Protein AF-A0A8S9GL52-F1 (afdb_monomer)

Solvent-accessible surface area (backbone atoms only — not comparable to full-atom values): 10800 Å² total; per-residue (Å²): 126,72,74,67,57,57,58,53,51,52,51,53,52,53,53,51,52,52,51,54,55,58,61,70,61,62,70,78,80,71,73,75,78,80,72,96,54,84,80,81,79,68,82,45,65,92,82,43,50,78,82,80,47,62,93,86,63,80,50,58,53,75,57,44,32,62,69,29,32,29,41,91,83,38,44,83,47,72,65,56,53,47,37,72,75,43,36,82,79,35,95,84,54,68,63,43,57,50,54,71,36,36,65,84,41,42,68,57,54,52,52,50,38,57,74,68,67,44,63,42,75,48,72,47,80,53,58,29,52,62,44,58,60,88,85,55,100,68,78,93,73,68,74,67,67,57,56,50,57,53,46,59,43,44,49,48,54,61,61,66,65,55,98,72,78,95,80,87,86,88,134

Secondary structure (DSSP, 8-state):
--HHHHHHHHHHHHHHHHHHHHHHTS-----------SSP----TTTSSGGGS-TTPPPEEE--HHHHT-STTS---HHHHHHHH-GGGSTT---TTTTT-HHHHHHHHHHHHHHTT-SEEE----HHHH-SSSS--S---TTSSHHHHHHHHHHHHHHSS----TT----

Foldseek 3Di:
DVPVVVVVVVVVVVVVVVVVVVVVPPDPPPPPPPPPDPPDPQPPCVVHHPVVDPPPDFAAEEDECLQAAADPQFADDPQQVCLVVCLVVPVVSDGSHCHNNCNVVVVVVVVVCVVVVGLDYHYYDDPRNQCVPPPDPPDDDSPPVVCVVVVVCVVVVVVSPDPDDDDDDDD

Structure (mmCIF, N/CA/C/O backbone):
data_AF-A0A8S9GL52-F1
#
_entry.id   AF-A0A8S9GL52-F1
#
loop_
_atom_site.group_PDB
_atom_site.id
_atom_site.type_symbol
_atom_site.label_atom_id
_atom_site.label_alt_id
_atom_site.label_comp_id
_atom_site.label_asym_id
_atom_site.label_entity_id
_atom_site.label_seq_id
_atom_site.pdbx_PDB_ins_code
_atom_site.Cartn_x
_atom_site.Cartn_y
_atom_site.Cartn_z
_atom_site.occupancy
_atom_site.B_iso_or_equiv
_atom_site.auth_seq_id
_atom_site.auth_comp_id
_atom_site.auth_asym_id
_atom_site.auth_atom_id
_atom_site.pdbx_PDB_model_num
ATOM 1 N N . MET A 1 1 ? -52.575 42.506 48.897 1.00 50.72 1 MET A N 1
ATOM 2 C CA . MET A 1 1 ? -52.166 42.155 47.516 1.00 50.72 1 MET A CA 1
ATOM 3 C C . MET A 1 1 ? -50.674 42.391 47.229 1.00 50.72 1 MET A C 1
ATOM 5 O O . MET A 1 1 ? -50.176 41.818 46.276 1.00 50.72 1 MET A O 1
ATOM 9 N N . PHE A 1 2 ? -49.935 43.155 48.053 1.00 47.59 2 PHE A N 1
ATOM 10 C CA . PHE A 1 2 ? -48.494 43.407 47.847 1.00 47.59 2 PHE A CA 1
ATOM 11 C C . PHE A 1 2 ? -47.547 42.293 48.347 1.00 47.59 2 PHE A C 1
ATOM 13 O O . PHE A 1 2 ? -46.462 42.135 47.805 1.00 47.59 2 PHE A O 1
ATOM 20 N N . SER A 1 3 ? -47.954 41.483 49.332 1.00 51.22 3 SER A N 1
ATOM 21 C CA . SER A 1 3 ? -47.071 40.475 49.955 1.00 51.22 3 SER A CA 1
ATOM 22 C C . SER A 1 3 ? -46.905 39.184 49.128 1.00 51.22 3 SER A C 1
ATOM 24 O O . SER A 1 3 ? -45.885 38.509 49.210 1.00 51.22 3 SER A O 1
ATOM 26 N N . THR A 1 4 ? -47.859 38.866 48.246 1.00 52.75 4 THR A N 1
ATOM 27 C CA . THR A 1 4 ? -47.799 37.680 47.369 1.00 52.75 4 THR A CA 1
ATOM 28 C C . THR A 1 4 ? -46.861 37.864 46.170 1.00 52.75 4 THR A C 1
ATOM 30 O O . THR A 1 4 ? -46.399 36.880 45.600 1.00 52.75 4 THR A O 1
ATOM 33 N N . MET A 1 5 ? -46.543 39.110 45.794 1.00 54.25 5 MET A N 1
ATOM 34 C CA . MET A 1 5 ? -45.700 39.417 44.629 1.00 54.25 5 MET A CA 1
ATOM 35 C C . MET A 1 5 ? -44.192 39.307 44.909 1.00 54.25 5 MET A C 1
ATOM 37 O O . MET A 1 5 ? -43.426 39.058 43.979 1.00 54.25 5 MET A O 1
ATOM 41 N N . GLU A 1 6 ? -43.746 39.457 46.160 1.00 55.75 6 GLU A N 1
ATOM 42 C CA . GLU A 1 6 ? -42.329 39.278 46.524 1.00 55.75 6 GLU A CA 1
ATOM 43 C C . GLU A 1 6 ? -41.934 37.797 46.611 1.00 55.75 6 GLU A C 1
ATOM 45 O O . GLU A 1 6 ? -40.858 37.415 46.149 1.00 55.75 6 GLU A O 1
ATOM 50 N N . CYS A 1 7 ? -42.839 36.938 47.095 1.00 56.44 7 CYS A N 1
ATOM 51 C CA . CYS A 1 7 ? -42.621 35.490 47.180 1.00 56.44 7 CYS A CA 1
ATOM 52 C C . CYS A 1 7 ? -42.487 34.837 45.789 1.00 56.44 7 CYS A C 1
ATOM 54 O O . CYS A 1 7 ? -41.603 34.009 45.564 1.00 56.44 7 CYS A O 1
ATOM 56 N N . GLN A 1 8 ? -43.289 35.286 44.815 1.00 56.75 8 GLN A N 1
ATOM 57 C CA . GLN A 1 8 ? -43.214 34.812 43.429 1.00 56.75 8 GLN A CA 1
ATOM 58 C C . GLN A 1 8 ? -41.884 35.193 42.760 1.00 56.75 8 GLN A C 1
ATOM 60 O O . GLN A 1 8 ? -41.273 34.370 42.081 1.00 56.75 8 GLN A O 1
ATOM 65 N N . LYS A 1 9 ? -41.389 36.419 42.991 1.00 63.34 9 LYS A N 1
ATOM 66 C CA . LYS A 1 9 ? -40.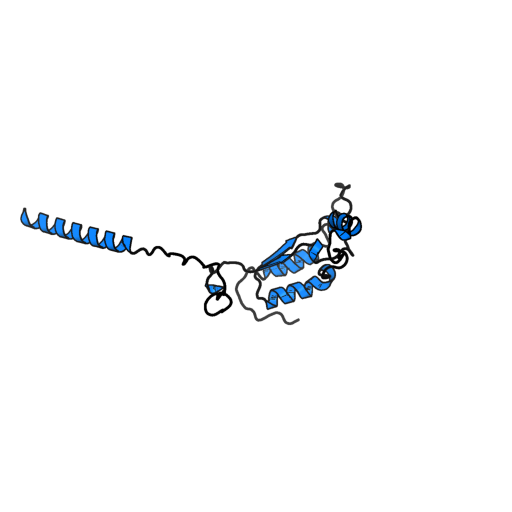085 36.874 42.477 1.00 63.34 9 LYS A CA 1
ATOM 67 C C . LYS A 1 9 ? -38.926 36.068 43.062 1.00 63.34 9 LYS A C 1
ATOM 69 O O . LYS A 1 9 ? -38.020 35.705 42.316 1.00 63.34 9 LYS A O 1
ATOM 74 N N . ALA A 1 10 ? -38.983 35.748 44.356 1.00 69.44 10 ALA A N 1
ATOM 75 C CA . ALA A 1 10 ? -37.983 34.910 45.013 1.00 69.44 10 ALA A CA 1
ATOM 76 C C . ALA A 1 10 ? -37.959 33.485 44.432 1.00 69.44 10 ALA A C 1
ATOM 78 O O . ALA A 1 10 ? -36.882 32.960 44.154 1.00 69.44 10 ALA A O 1
ATOM 79 N N . GLN A 1 11 ? -39.125 32.888 44.155 1.00 69.94 11 GLN A N 1
ATOM 80 C CA . GLN A 1 11 ? -39.202 31.570 43.510 1.00 69.94 11 GLN A CA 1
ATOM 81 C C . GLN A 1 11 ? -38.612 31.565 42.095 1.00 69.94 11 GLN A C 1
ATOM 83 O O . GLN A 1 11 ? -37.837 30.667 41.768 1.00 69.94 11 GLN A O 1
ATOM 88 N N . PHE A 1 12 ? -38.920 32.568 41.266 1.00 75.81 12 PHE A N 1
ATOM 89 C CA . PHE A 1 12 ? -38.341 32.661 39.921 1.00 75.81 12 PHE A CA 1
ATOM 90 C C . PHE A 1 12 ? -36.821 32.843 39.955 1.00 75.81 12 PHE A C 1
ATOM 92 O O . PHE A 1 12 ? -36.117 32.224 39.160 1.00 75.81 12 PHE A O 1
ATOM 99 N N . PHE A 1 13 ? -36.305 33.629 40.903 1.00 78.44 13 PHE A N 1
ATOM 100 C CA . PHE A 1 13 ? -34.864 33.834 41.060 1.00 78.44 13 PHE A CA 1
ATOM 101 C C . PHE A 1 13 ? -34.133 32.538 41.428 1.00 78.44 13 PHE A C 1
ATOM 103 O O . PHE A 1 13 ? -33.090 32.232 40.854 1.00 78.44 13 PHE A O 1
ATOM 110 N N . VAL A 1 14 ? -34.708 31.739 42.331 1.00 80.56 14 VAL A N 1
ATOM 111 C CA . VAL A 1 14 ? -34.149 30.436 42.723 1.00 80.56 14 VAL A CA 1
ATOM 112 C C . VAL A 1 14 ? -34.165 29.455 41.549 1.00 80.56 14 VAL A C 1
ATOM 114 O O . VAL A 1 14 ? -33.166 28.783 41.310 1.00 80.56 14 VAL A O 1
ATOM 117 N N . ILE A 1 15 ? -35.245 29.412 40.762 1.00 83.31 15 ILE A N 1
ATOM 118 C CA . ILE A 1 15 ? -35.342 28.541 39.578 1.00 83.31 15 ILE A CA 1
ATOM 119 C C . ILE A 1 15 ? -34.297 28.928 38.522 1.00 83.31 15 ILE A C 1
ATOM 121 O O . ILE A 1 15 ? -33.626 28.054 37.977 1.00 83.31 15 ILE A O 1
ATOM 125 N N . ILE A 1 16 ? -34.106 30.227 38.267 1.00 83.44 16 ILE A N 1
ATOM 126 C CA . ILE A 1 16 ? -33.095 30.717 37.318 1.00 83.44 16 ILE A CA 1
ATOM 127 C C . ILE A 1 16 ? -31.683 30.347 37.788 1.00 83.44 16 ILE A C 1
ATOM 129 O O . ILE A 1 16 ? -30.884 29.871 36.983 1.00 83.44 16 ILE A O 1
ATOM 133 N N . LEU A 1 17 ? -31.380 30.495 39.081 1.00 79.62 17 LEU A N 1
ATOM 134 C CA . LEU A 1 17 ? -30.085 30.096 39.640 1.00 79.62 17 LEU A CA 1
ATOM 135 C C . LEU A 1 17 ? -29.843 28.583 39.529 1.00 79.62 17 LEU A C 1
ATOM 137 O O . LEU A 1 17 ? -28.737 28.171 39.187 1.00 79.62 17 LEU A O 1
ATOM 141 N N . VAL A 1 18 ? -30.872 27.758 39.743 1.00 79.69 18 VAL A N 1
ATOM 142 C CA . VAL A 1 18 ? -30.788 26.295 39.583 1.00 79.69 18 VAL A CA 1
ATOM 143 C C . VAL A 1 18 ? -30.555 25.904 38.120 1.00 79.69 18 VAL A C 1
ATOM 145 O O . VAL A 1 18 ? -29.718 25.045 37.845 1.00 79.69 18 VAL A O 1
ATOM 148 N N . ILE A 1 19 ? -31.231 26.560 37.172 1.00 78.62 19 ILE A N 1
ATOM 149 C CA . ILE A 1 19 ? -31.036 26.322 35.733 1.00 78.62 19 ILE A CA 1
ATOM 150 C C . ILE A 1 19 ? -29.626 26.748 35.298 1.00 78.62 19 ILE A C 1
ATOM 152 O O . ILE A 1 19 ? -28.950 25.991 34.605 1.00 78.62 19 ILE A O 1
ATOM 156 N N . LEU A 1 20 ? -29.139 27.911 35.743 1.00 73.06 20 LEU A N 1
ATOM 157 C CA . LEU A 1 20 ? -27.780 28.379 35.437 1.00 73.06 20 LEU A CA 1
ATOM 158 C C . LEU A 1 20 ? -26.704 27.445 36.013 1.00 73.06 20 LEU A C 1
ATOM 160 O O . LEU A 1 20 ? -25.707 27.164 35.346 1.00 73.06 20 LEU A O 1
ATOM 164 N N . PHE A 1 21 ? -26.926 26.904 37.213 1.00 69.12 21 PHE A N 1
ATOM 165 C CA . PHE A 1 21 ? -26.028 25.921 37.822 1.00 69.12 21 PHE A CA 1
ATOM 166 C C . PHE A 1 21 ? -26.036 24.578 37.068 1.00 69.12 21 PHE A C 1
ATOM 168 O O . PHE A 1 21 ? -24.982 23.968 36.862 1.00 69.12 21 PHE A O 1
ATOM 175 N N . ALA A 1 22 ? -27.205 24.143 36.584 1.00 65.25 22 ALA A N 1
ATOM 176 C CA . ALA A 1 22 ? -27.345 22.931 35.779 1.00 65.25 22 ALA A CA 1
ATOM 177 C C . ALA A 1 22 ? -26.673 23.057 34.397 1.00 65.25 22 ALA A C 1
ATOM 179 O O . ALA A 1 22 ? -26.022 22.112 33.950 1.00 65.25 22 ALA A O 1
ATOM 180 N N . VAL A 1 23 ? -26.756 24.224 33.746 1.00 62.69 23 VAL A N 1
ATOM 181 C CA . VAL A 1 23 ? -26.123 24.472 32.433 1.00 62.69 23 VAL A CA 1
ATOM 182 C C . VAL A 1 23 ? -24.592 24.548 32.540 1.00 62.69 23 VAL A C 1
ATOM 184 O O . VAL A 1 23 ? -23.895 24.060 31.651 1.00 62.69 23 VAL A O 1
ATOM 187 N N . SER A 1 24 ? -24.048 25.056 33.653 1.00 60.69 24 SER A N 1
ATOM 188 C CA . SER A 1 24 ? -22.592 25.077 33.907 1.00 60.69 24 SER A CA 1
ATOM 189 C C . SER A 1 24 ? -21.984 23.673 34.086 1.00 60.69 24 SER A C 1
ATOM 191 O O . SER A 1 24 ? -20.789 23.466 33.885 1.00 60.69 24 SER A O 1
ATOM 193 N N . SER A 1 25 ? -22.815 22.671 34.402 1.00 52.72 25 SER A N 1
ATOM 194 C CA . SER A 1 25 ? -22.384 21.275 34.569 1.00 52.72 25 SER A CA 1
ATOM 195 C C . SER A 1 25 ? -22.350 20.469 33.265 1.00 52.72 25 SER A C 1
ATOM 197 O O . SER A 1 25 ? -22.084 19.262 33.310 1.00 52.72 25 SER A O 1
ATOM 199 N N . SER A 1 26 ? -22.576 21.094 32.098 1.00 54.81 26 SER A N 1
ATOM 200 C CA . SER A 1 26 ? -22.278 20.467 30.806 1.00 54.81 26 SER A CA 1
ATOM 201 C C . SER A 1 26 ? -20.767 20.314 30.683 1.00 54.81 26 SER A C 1
ATOM 203 O O . SER A 1 26 ? -20.059 21.198 30.207 1.00 54.81 26 SER A O 1
ATOM 205 N N . LYS A 1 27 ? -20.285 19.188 31.208 1.00 50.84 27 LYS A N 1
ATOM 206 C CA . LYS A 1 27 ? -18.895 18.761 31.259 1.00 50.84 27 LYS A CA 1
ATOM 207 C C . LYS A 1 27 ? -18.206 19.148 29.956 1.00 50.84 27 LYS A C 1
ATOM 209 O O . LYS A 1 27 ? -18.523 18.600 28.902 1.00 50.84 27 LYS A O 1
ATOM 214 N N . ASN A 1 28 ? -17.224 20.043 30.046 1.00 54.50 28 ASN A N 1
ATOM 215 C CA . ASN A 1 28 ? -16.116 20.001 29.110 1.00 54.50 28 ASN A CA 1
ATOM 216 C C . ASN A 1 28 ? -15.630 18.550 29.135 1.00 54.50 28 ASN A C 1
ATOM 218 O O . ASN A 1 28 ? -15.084 18.092 30.141 1.00 54.50 28 ASN A O 1
ATOM 222 N N . VAL A 1 29 ? -15.902 17.795 28.070 1.00 49.31 29 VAL A N 1
ATOM 223 C CA . VAL A 1 29 ? -15.196 16.548 27.799 1.00 49.31 29 VAL A CA 1
ATOM 224 C C . VAL A 1 29 ? -13.777 16.993 27.476 1.00 49.31 29 VAL A C 1
ATOM 226 O O . VAL A 1 29 ? -13.408 17.199 26.324 1.00 49.31 29 VAL A O 1
ATOM 229 N N . CYS A 1 30 ? -13.009 17.274 28.526 1.00 50.62 30 CYS A N 1
ATOM 230 C CA . CYS A 1 30 ? -11.590 17.515 28.430 1.00 50.62 30 CYS A CA 1
ATOM 231 C C . CYS A 1 30 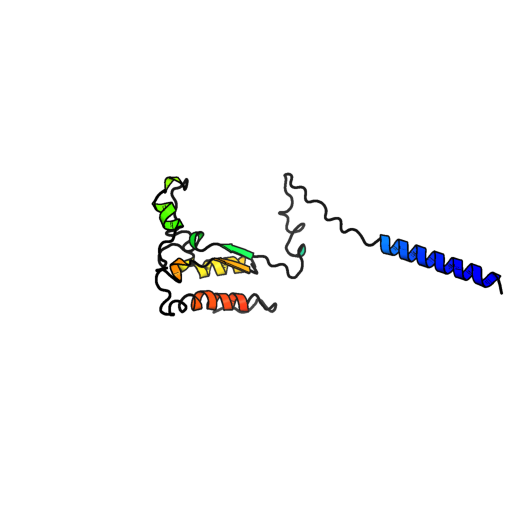? -11.004 16.203 27.923 1.00 50.62 30 CYS A C 1
ATOM 233 O O . CYS A 1 30 ? -10.875 15.249 28.688 1.00 50.62 30 CYS A O 1
ATOM 235 N N . ASN A 1 31 ? -10.721 16.141 26.621 1.00 63.09 31 ASN A N 1
ATOM 236 C CA . ASN A 1 31 ? -9.925 15.074 26.045 1.00 63.09 31 ASN A CA 1
ATOM 237 C C . ASN A 1 31 ? -8.594 15.083 26.815 1.00 63.09 31 ASN A C 1
ATOM 239 O O . ASN A 1 31 ? -7.889 16.097 26.753 1.00 63.09 31 ASN A O 1
ATOM 243 N N . PRO A 1 32 ? -8.274 14.057 27.622 1.00 63.03 32 PRO A N 1
ATOM 244 C CA . PRO A 1 32 ? -6.994 14.024 28.305 1.00 63.03 32 PRO A CA 1
ATOM 245 C C . PRO A 1 32 ? -5.914 14.090 27.228 1.00 63.03 32 PRO A C 1
ATOM 247 O O . PRO A 1 32 ? -5.883 13.254 26.329 1.00 63.03 32 PRO A O 1
ATOM 250 N N . ALA A 1 33 ? -5.065 15.118 27.278 1.00 67.88 33 ALA A N 1
ATOM 251 C CA . ALA A 1 33 ? -3.988 15.270 26.313 1.00 67.88 33 ALA A CA 1
ATOM 252 C C . ALA A 1 33 ? -3.143 13.988 26.316 1.00 67.88 33 ALA A C 1
ATOM 254 O O . ALA A 1 33 ? -2.524 13.647 27.330 1.00 67.88 33 ALA A O 1
ATOM 255 N N . CYS A 1 34 ? -3.153 13.251 25.203 1.00 72.81 34 CYS A N 1
ATOM 256 C CA . CYS A 1 34 ? -2.343 12.054 25.041 1.00 72.81 34 CYS A CA 1
ATOM 257 C C . CYS A 1 34 ? -0.873 12.451 25.200 1.00 72.81 34 CYS A C 1
ATOM 259 O O . CYS A 1 34 ? -0.347 13.260 24.435 1.00 72.81 34 CYS A O 1
ATOM 261 N N . LYS A 1 35 ? -0.203 11.913 26.220 1.00 73.88 35 LYS A N 1
ATOM 262 C CA . LYS A 1 35 ? 1.217 12.180 26.445 1.00 73.88 35 LYS A CA 1
ATOM 263 C C . LYS A 1 35 ? 2.018 11.364 25.435 1.00 73.88 35 LYS A C 1
ATOM 265 O O . LYS A 1 35 ? 2.129 10.153 25.575 1.00 73.88 35 LYS A O 1
ATOM 270 N N . ALA A 1 36 ? 2.588 12.028 24.433 1.00 79.38 36 ALA A N 1
ATOM 271 C CA . ALA A 1 36 ? 3.522 11.424 23.483 1.00 79.38 36 ALA A CA 1
ATOM 272 C C . ALA A 1 36 ? 4.919 11.273 24.114 1.00 79.38 36 ALA A C 1
ATOM 274 O O . ALA A 1 36 ? 5.897 11.8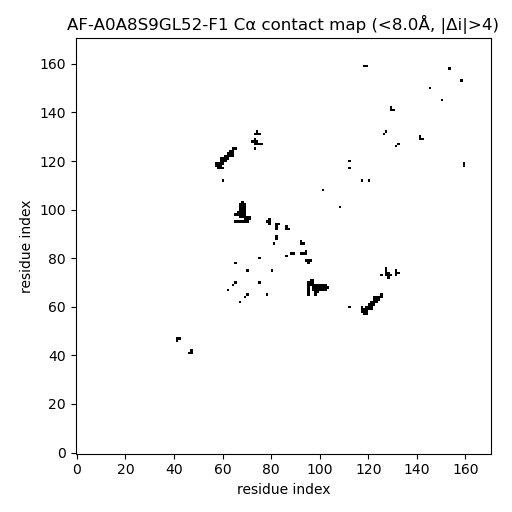47 23.641 1.00 79.38 36 ALA A O 1
ATOM 275 N N . LYS A 1 37 ? 5.001 10.572 25.249 1.00 81.25 37 LYS A N 1
ATOM 276 C CA . LYS A 1 37 ? 6.265 10.277 25.922 1.00 81.25 37 LYS A CA 1
ATOM 277 C C . LYS A 1 37 ? 6.283 8.814 26.319 1.00 81.25 37 LYS A C 1
ATOM 279 O O . LYS A 1 37 ? 5.344 8.339 26.949 1.00 81.25 37 LYS A O 1
ATOM 284 N N . GLU A 1 38 ? 7.360 8.139 25.950 1.00 85.31 38 GLU A N 1
ATOM 285 C CA . GLU A 1 38 ? 7.575 6.740 26.290 1.00 85.31 38 GLU A CA 1
ATOM 286 C C . GLU A 1 38 ? 7.625 6.520 27.817 1.00 85.31 38 GLU A C 1
ATOM 288 O O . GLU A 1 38 ? 8.096 7.403 28.550 1.00 85.31 38 GLU A O 1
ATOM 293 N N . PRO A 1 39 ? 7.168 5.350 28.307 1.00 85.12 39 PRO A N 1
ATOM 294 C CA . PRO A 1 39 ? 6.595 4.238 27.538 1.00 85.12 39 PRO A CA 1
ATOM 295 C C . PRO A 1 39 ? 5.141 4.496 27.101 1.00 85.12 39 PRO A C 1
ATOM 297 O O . PRO A 1 39 ? 4.338 5.051 27.853 1.00 85.12 39 PRO A O 1
ATOM 300 N N . PHE A 1 40 ? 4.792 4.070 25.883 1.00 84.81 40 PHE A N 1
ATOM 301 C CA . PHE A 1 40 ? 3.404 4.075 25.417 1.00 84.81 40 PHE A CA 1
ATOM 302 C C . P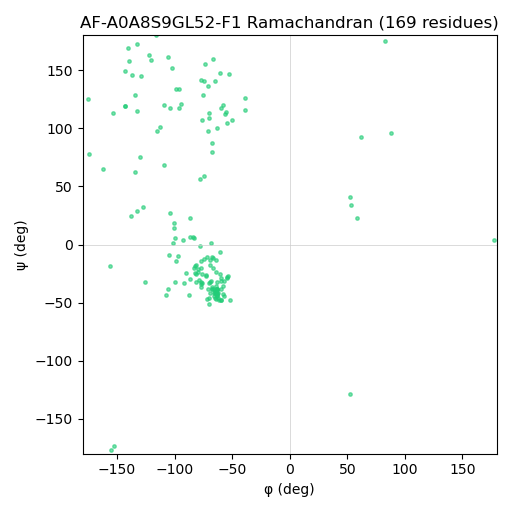HE A 1 40 ? 2.621 2.940 26.087 1.00 84.81 40 PHE A C 1
ATOM 304 O O . PHE A 1 40 ? 3.146 1.848 26.256 1.00 84.81 40 PHE A O 1
ATOM 311 N N . ASN A 1 41 ? 1.365 3.200 26.455 1.00 83.56 41 ASN A N 1
ATOM 312 C CA . ASN A 1 41 ? 0.471 2.223 27.097 1.00 83.56 41 ASN A CA 1
ATOM 313 C C . ASN A 1 41 ? -0.874 2.122 26.345 1.00 83.56 41 ASN A C 1
ATOM 315 O O . ASN A 1 41 ? -1.943 1.993 26.945 1.00 83.56 41 ASN A O 1
ATOM 319 N N . CYS A 1 42 ? -0.823 2.322 25.024 1.00 84.94 42 CYS A N 1
ATOM 320 C CA . CYS A 1 42 ? -1.972 2.361 24.111 1.00 84.94 42 CYS A CA 1
ATOM 321 C C . CYS A 1 42 ? -2.161 1.064 23.308 1.00 84.94 42 CYS A C 1
ATOM 323 O O . CYS A 1 42 ? -3.067 0.979 22.484 1.00 84.94 42 CYS A O 1
ATOM 325 N N . ASP A 1 43 ? -1.308 0.073 23.539 1.00 86.94 43 ASP A N 1
ATOM 326 C CA . ASP A 1 43 ? -1.341 -1.268 22.958 1.00 86.94 43 ASP A CA 1
ATOM 327 C C . ASP A 1 43 ? -2.301 -2.210 23.697 1.00 86.94 43 ASP A C 1
ATOM 329 O O . ASP A 1 43 ? -2.752 -3.202 23.127 1.00 86.94 43 ASP A O 1
ATOM 333 N N . ASN A 1 44 ? -2.660 -1.891 24.944 1.00 89.31 44 ASN A N 1
ATOM 334 C CA . ASN A 1 44 ? -3.627 -2.670 25.704 1.00 89.31 44 ASN A CA 1
ATOM 335 C C . ASN A 1 44 ? -5.052 -2.505 25.119 1.00 89.31 44 ASN A C 1
ATOM 337 O O . ASN A 1 44 ? -5.663 -1.440 25.251 1.00 89.31 44 ASN A O 1
ATOM 341 N N . PRO A 1 45 ? -5.653 -3.565 24.543 1.00 85.81 45 PRO A N 1
ATOM 342 C CA . PRO A 1 45 ? -6.968 -3.479 23.906 1.00 85.81 45 PRO A CA 1
ATOM 343 C C . PRO A 1 45 ? -8.114 -3.252 24.907 1.00 85.81 45 PRO A C 1
ATOM 345 O O . PRO A 1 45 ? -9.227 -2.910 24.503 1.00 85.81 45 PRO A O 1
ATOM 348 N N . LEU A 1 46 ? -7.869 -3.433 26.210 1.00 87.00 46 LEU A N 1
ATOM 349 C CA . LEU A 1 46 ? -8.835 -3.111 27.263 1.00 87.00 46 LEU A CA 1
ATOM 350 C C . LEU A 1 46 ? -8.916 -1.602 27.528 1.00 87.00 46 LEU A C 1
ATOM 352 O O . LEU A 1 46 ? -9.948 -1.130 28.000 1.00 87.00 46 LEU A O 1
ATOM 356 N N . THR A 1 47 ? -7.851 -0.848 27.239 1.00 85.88 47 THR A N 1
ATOM 357 C CA . THR A 1 47 ? -7.792 0.604 27.470 1.00 85.88 47 THR A CA 1
ATOM 358 C C . THR A 1 47 ? -8.042 1.410 26.197 1.00 85.88 47 THR A C 1
ATOM 360 O O . THR A 1 47 ? -8.635 2.485 26.279 1.00 85.88 47 THR A O 1
ATOM 363 N N . PHE A 1 48 ? -7.641 0.904 25.026 1.00 89.62 48 PHE A N 1
ATOM 364 C CA . PHE A 1 48 ? -7.836 1.578 23.743 1.00 89.62 48 PHE A CA 1
ATOM 365 C C . PHE A 1 48 ? -8.163 0.582 22.629 1.00 89.62 48 PHE A C 1
ATOM 367 O O . PHE A 1 48 ? -7.377 -0.309 22.313 1.00 89.62 48 PHE A O 1
ATOM 374 N N . ASN A 1 49 ? -9.341 0.719 22.018 1.00 92.62 49 ASN A N 1
ATOM 375 C CA . ASN A 1 49 ? -9.785 -0.177 20.952 1.00 92.62 49 ASN A CA 1
ATOM 376 C C . ASN A 1 49 ? -10.769 0.527 19.998 1.00 92.62 49 ASN A C 1
ATOM 378 O O . ASN A 1 49 ? -11.017 1.729 20.093 1.00 92.62 49 ASN A O 1
ATOM 382 N N . ARG A 1 50 ? -11.355 -0.227 19.059 1.00 91.75 50 ARG A N 1
ATOM 383 C CA . ARG A 1 50 ? -12.281 0.320 18.052 1.00 91.75 50 ARG A CA 1
ATOM 384 C C . ARG A 1 50 ? -13.533 0.984 18.646 1.00 91.75 50 ARG A C 1
ATOM 386 O O . ARG A 1 50 ? -14.076 1.876 18.006 1.00 91.75 50 ARG A O 1
ATOM 393 N N . THR A 1 51 ? -13.979 0.611 19.850 1.00 92.94 51 THR A N 1
ATOM 394 C CA . THR A 1 51 ? -15.140 1.237 20.513 1.00 92.94 51 THR A CA 1
ATOM 395 C C . THR A 1 51 ? -14.828 2.619 21.079 1.00 92.94 51 THR A C 1
ATOM 397 O O . THR A 1 51 ? -15.750 3.343 21.442 1.00 92.94 51 THR A O 1
ATOM 400 N N . SER A 1 52 ? -13.550 2.999 21.164 1.00 91.88 52 SER A N 1
ATOM 401 C CA . SER A 1 52 ? -13.128 4.356 21.530 1.00 91.88 52 SER A CA 1
ATOM 402 C C . SER A 1 52 ? -13.408 5.382 20.420 1.00 91.88 52 SER A C 1
ATOM 404 O O . SER A 1 52 ? -13.294 6.582 20.656 1.00 91.88 52 SER A O 1
ATOM 406 N N . PHE A 1 53 ? -13.778 4.928 19.218 1.00 93.94 53 PHE A N 1
ATOM 407 C CA . PHE A 1 53 ? -14.091 5.757 18.056 1.00 93.94 53 PHE A CA 1
ATOM 408 C C . PHE A 1 53 ? -15.608 5.792 17.798 1.00 93.94 53 PHE A C 1
ATOM 410 O O . PHE A 1 53 ? -16.338 4.920 18.279 1.00 93.94 53 PHE A O 1
ATOM 417 N N . PRO A 1 54 ? -16.122 6.779 17.036 1.00 95.25 54 PRO A N 1
ATOM 418 C CA . PRO A 1 54 ? -17.523 6.795 16.621 1.00 95.25 54 PRO A CA 1
ATOM 419 C C . PRO A 1 54 ? -17.934 5.479 15.951 1.00 95.25 54 PRO A C 1
ATOM 421 O O . PRO A 1 54 ? -17.143 4.878 15.230 1.00 95.25 54 PRO A O 1
ATOM 424 N N . LYS A 1 55 ? -19.196 5.061 16.123 1.00 90.75 55 LYS A N 1
ATOM 425 C CA . LYS A 1 55 ? -19.701 3.781 15.583 1.00 90.75 55 LYS A CA 1
ATOM 426 C C . LYS A 1 55 ? -19.478 3.609 14.073 1.00 90.75 55 LYS A C 1
ATOM 428 O O . LYS A 1 55 ? -19.303 2.489 13.614 1.00 90.75 55 LYS A O 1
ATOM 433 N N . ASN A 1 56 ? -19.444 4.715 13.330 1.00 92.38 56 ASN A N 1
ATOM 434 C CA . ASN A 1 56 ? -19.264 4.737 11.876 1.00 92.38 56 ASN A CA 1
ATOM 435 C C . ASN A 1 56 ? -17.822 5.075 11.460 1.00 92.38 56 ASN A C 1
ATOM 437 O O . ASN A 1 56 ? -17.591 5.526 10.342 1.00 92.38 56 ASN A O 1
ATOM 441 N N . PHE A 1 57 ? -16.853 4.935 12.366 1.00 94.94 57 PHE A N 1
ATOM 442 C CA . PHE A 1 57 ? -15.451 5.130 12.030 1.00 94.94 57 PHE A CA 1
ATOM 443 C C . PHE A 1 57 ? -14.929 3.927 11.238 1.00 94.94 57 PHE A C 1
ATOM 445 O O . PHE A 1 57 ? -15.070 2.779 11.661 1.00 94.94 57 PHE A O 1
ATOM 452 N N . THR A 1 58 ? -14.301 4.202 10.097 1.00 93.94 58 THR A N 1
ATOM 453 C CA . THR A 1 58 ? -13.794 3.178 9.183 1.00 93.94 58 THR A CA 1
ATOM 454 C C . THR A 1 58 ? -12.318 2.911 9.445 1.00 93.94 58 THR A C 1
ATOM 456 O O . THR A 1 58 ? -11.476 3.786 9.245 1.00 93.94 58 THR A O 1
ATOM 459 N N . PHE A 1 59 ? -11.988 1.681 9.835 1.00 95.00 59 PHE A N 1
ATOM 460 C CA . PHE A 1 59 ? -10.603 1.214 9.906 1.00 95.00 59 PHE A CA 1
ATOM 461 C C . PHE A 1 59 ? -10.231 0.454 8.642 1.00 95.00 59 PHE A C 1
ATOM 463 O O . PHE A 1 59 ? -10.968 -0.425 8.199 1.00 95.00 59 PHE A O 1
ATOM 470 N N . GLY A 1 60 ? -9.068 0.749 8.076 1.00 94.38 60 GLY A N 1
ATOM 471 C CA . GLY A 1 60 ? -8.639 0.143 6.826 1.00 94.38 60 GLY A CA 1
ATOM 472 C C . GLY A 1 60 ? -7.131 0.120 6.652 1.00 94.38 60 GLY A C 1
ATOM 473 O O . GLY A 1 60 ? -6.385 0.542 7.534 1.00 94.38 60 GLY A O 1
ATOM 474 N N . ALA A 1 61 ? -6.704 -0.361 5.491 1.00 94.12 61 ALA A N 1
ATOM 475 C CA . ALA A 1 61 ? -5.316 -0.326 5.047 1.00 94.12 61 ALA A CA 1
ATOM 476 C C . ALA A 1 61 ? -5.206 0.412 3.707 1.00 94.12 61 ALA A C 1
ATOM 478 O O . ALA A 1 61 ? -6.206 0.615 3.011 1.00 94.12 61 ALA A O 1
ATOM 479 N N . ALA A 1 62 ? -3.991 0.820 3.348 1.00 93.62 62 ALA A N 1
ATOM 480 C CA . ALA A 1 62 ? -3.730 1.514 2.097 1.00 93.62 62 ALA A CA 1
ATOM 481 C C . ALA A 1 62 ? -2.461 0.997 1.417 1.00 93.62 62 ALA A C 1
ATOM 483 O O . ALA A 1 62 ? -1.490 0.659 2.091 1.00 93.62 62 ALA A O 1
ATOM 484 N N . THR A 1 63 ? -2.470 0.979 0.089 1.00 93.94 63 THR A N 1
ATOM 485 C CA . THR A 1 63 ? -1.344 0.584 -0.766 1.00 93.94 63 THR A CA 1
ATOM 486 C C . THR A 1 63 ? -1.258 1.490 -1.993 1.00 93.94 63 THR A C 1
ATOM 488 O O . THR A 1 63 ? -2.160 2.289 -2.273 1.00 93.94 63 THR A O 1
ATOM 491 N N . SER A 1 64 ? -0.158 1.381 -2.739 1.00 93.06 64 SER A N 1
ATOM 492 C CA . SER A 1 64 ? -0.029 1.990 -4.061 1.00 93.06 64 SER A CA 1
ATOM 493 C C . SER A 1 64 ? 0.449 0.964 -5.084 1.00 93.06 64 SER A C 1
ATOM 495 O O . SER A 1 64 ? 1.260 0.098 -4.764 1.00 93.06 64 SER A O 1
ATOM 497 N N . ALA A 1 65 ? -0.040 1.081 -6.319 1.00 91.00 65 ALA A N 1
ATOM 498 C CA . ALA A 1 65 ? 0.186 0.109 -7.384 1.00 91.00 65 ALA A CA 1
ATOM 499 C C . ALA A 1 65 ? 1.671 -0.226 -7.589 1.00 91.00 65 ALA A C 1
ATOM 501 O O . ALA A 1 65 ? 2.043 -1.392 -7.627 1.00 91.00 65 ALA A O 1
ATOM 502 N N . TYR A 1 66 ? 2.538 0.791 -7.663 1.00 94.81 66 TYR A N 1
ATOM 503 C CA . TYR A 1 66 ? 3.973 0.577 -7.886 1.00 94.81 66 TYR A CA 1
ATOM 504 C C . TYR A 1 66 ? 4.647 -0.201 -6.746 1.00 94.81 66 TYR A C 1
ATOM 506 O O . TYR A 1 66 ? 5.577 -0.959 -6.990 1.00 94.81 66 TYR A O 1
ATOM 514 N N . GLN A 1 67 ? 4.173 -0.022 -5.509 1.00 95.94 67 GLN A N 1
ATOM 515 C CA . GLN A 1 67 ? 4.773 -0.643 -4.328 1.00 95.94 67 GLN A CA 1
ATOM 516 C C . GLN A 1 67 ? 4.370 -2.105 -4.132 1.00 95.94 67 GLN A C 1
ATOM 518 O O . GLN A 1 67 ? 5.062 -2.794 -3.392 1.00 95.94 67 GLN A O 1
ATOM 523 N N . ILE A 1 68 ? 3.256 -2.560 -4.721 1.00 95.06 68 ILE A N 1
ATOM 524 C CA . ILE A 1 68 ? 2.716 -3.901 -4.440 1.00 95.06 68 ILE A CA 1
ATOM 525 C C . ILE A 1 68 ? 2.492 -4.767 -5.683 1.00 95.06 68 ILE A C 1
ATOM 527 O O . ILE A 1 68 ? 2.639 -5.978 -5.587 1.00 95.06 68 ILE A O 1
ATOM 531 N N . GLU A 1 69 ? 2.154 -4.194 -6.844 1.00 91.81 69 GLU A N 1
ATOM 532 C CA . GLU A 1 69 ? 1.644 -4.979 -7.982 1.00 91.81 69 GLU A CA 1
ATOM 533 C C . GLU A 1 69 ? 2.734 -5.652 -8.821 1.00 91.81 69 GLU A C 1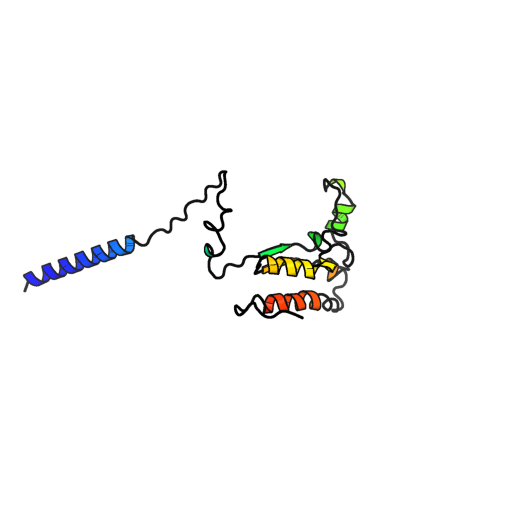
ATOM 535 O O . GLU A 1 69 ? 2.467 -6.684 -9.423 1.00 91.81 69 GLU A O 1
ATOM 540 N N . GLY A 1 70 ? 3.913 -5.039 -8.945 1.00 92.50 70 GLY A N 1
ATOM 541 C CA . GLY A 1 70 ? 4.912 -5.443 -9.938 1.00 92.50 70 GLY A CA 1
ATOM 542 C C . GLY A 1 70 ? 4.682 -4.853 -11.344 1.00 92.50 70 GLY A C 1
ATOM 543 O O . GLY A 1 70 ? 3.700 -4.145 -11.619 1.00 92.50 70 GLY A O 1
ATOM 544 N N . ALA A 1 71 ? 5.622 -5.110 -12.257 1.00 89.38 71 ALA A N 1
ATOM 545 C CA . ALA A 1 71 ? 5.689 -4.530 -13.604 1.00 89.38 71 ALA A CA 1
ATOM 546 C C . ALA A 1 71 ? 5.270 -5.483 -14.744 1.00 89.38 71 ALA A C 1
ATOM 548 O O . ALA A 1 71 ? 5.069 -5.018 -15.864 1.00 89.38 71 ALA A O 1
ATOM 549 N N . SER A 1 72 ? 5.058 -6.779 -14.468 1.00 78.50 72 SER A N 1
ATOM 550 C CA . SER A 1 72 ? 4.848 -7.855 -15.467 1.00 78.50 72 SER A CA 1
ATOM 551 C C . SER A 1 72 ? 3.729 -7.597 -16.501 1.00 78.50 72 SER A C 1
ATOM 553 O O . SER A 1 72 ? 3.792 -8.061 -17.640 1.00 78.50 72 SER A O 1
ATOM 555 N N . HIS A 1 73 ? 2.713 -6.797 -16.152 1.00 80.25 73 HIS A N 1
ATOM 556 C CA . HIS A 1 73 ? 1.523 -6.575 -16.992 1.00 80.25 73 HIS A CA 1
ATOM 557 C C . HIS A 1 73 ? 1.125 -5.099 -17.147 1.00 80.25 73 HIS A C 1
ATOM 559 O O . HIS A 1 73 ? -0.054 -4.775 -17.308 1.00 80.25 73 HIS A O 1
ATOM 565 N N . ARG A 1 74 ? 2.091 -4.183 -17.062 1.00 83.56 74 ARG A N 1
ATOM 566 C CA . ARG A 1 74 ? 1.880 -2.741 -17.271 1.00 83.56 74 ARG A CA 1
ATOM 567 C C . ARG A 1 74 ? 3.045 -2.149 -18.051 1.00 83.56 74 ARG A C 1
ATOM 569 O O . ARG A 1 74 ? 4.144 -2.691 -18.037 1.00 83.56 74 ARG A O 1
ATOM 576 N N . ALA A 1 75 ? 2.833 -1.009 -18.702 1.00 88.50 75 ALA A N 1
ATOM 577 C CA . ALA A 1 75 ? 3.965 -0.262 -19.231 1.00 88.50 75 ALA A CA 1
ATOM 578 C C . ALA A 1 75 ? 4.837 0.292 -18.093 1.00 88.50 75 ALA A C 1
ATOM 580 O O . ALA A 1 75 ? 4.392 0.460 -16.944 1.00 88.50 75 ALA A O 1
ATOM 581 N N . LEU A 1 76 ? 6.076 0.613 -18.454 1.00 90.50 76 LEU A N 1
ATOM 582 C CA . LEU A 1 76 ? 6.994 1.327 -17.582 1.00 90.50 76 LEU A CA 1
ATOM 583 C C . LEU A 1 76 ? 6.463 2.740 -17.319 1.00 90.50 76 LEU A C 1
ATOM 585 O O . LEU A 1 76 ? 5.914 3.406 -18.199 1.00 90.50 76 LEU A O 1
ATOM 589 N N . ASN A 1 77 ? 6.620 3.186 -16.086 1.00 88.19 77 ASN A N 1
ATOM 590 C CA . ASN A 1 77 ? 6.306 4.517 -15.608 1.00 88.19 77 ASN A CA 1
ATOM 591 C C . ASN A 1 77 ? 7.599 5.215 -15.136 1.00 88.19 77 ASN A C 1
ATOM 593 O O . ASN A 1 77 ? 8.698 4.661 -15.209 1.00 88.19 77 ASN A O 1
ATOM 597 N N . GLY A 1 78 ? 7.478 6.458 -14.665 1.00 92.00 78 GLY A N 1
ATOM 598 C CA . GLY A 1 78 ? 8.635 7.251 -14.238 1.00 92.00 78 GLY A CA 1
ATOM 599 C C . GLY A 1 78 ? 9.448 6.624 -13.097 1.00 92.00 78 GLY A C 1
ATOM 600 O O . GLY A 1 78 ? 10.665 6.788 -13.072 1.00 92.00 78 GLY A O 1
ATOM 601 N N . TRP A 1 79 ? 8.809 5.878 -12.192 1.00 94.38 79 TRP A N 1
ATOM 602 C CA . TRP A 1 79 ? 9.492 5.167 -11.111 1.00 94.38 79 TRP A CA 1
ATOM 603 C C . TRP A 1 79 ? 10.297 3.972 -11.611 1.00 94.38 79 TRP A C 1
ATOM 605 O O . TRP A 1 79 ? 11.418 3.784 -11.136 1.00 94.38 79 TRP A O 1
ATOM 615 N N . ASP A 1 80 ? 9.792 3.222 -12.597 1.00 94.62 80 ASP A N 1
ATOM 616 C CA . ASP A 1 80 ? 10.582 2.153 -13.219 1.00 94.62 80 ASP A CA 1
ATOM 617 C C . ASP A 1 80 ? 11.848 2.752 -13.843 1.00 94.62 80 ASP A C 1
ATOM 619 O O . ASP A 1 80 ? 12.954 2.305 -13.559 1.00 94.62 80 ASP A O 1
ATOM 623 N N . TYR A 1 81 ? 11.711 3.842 -14.610 1.00 94.62 81 TYR A N 1
ATOM 624 C CA . TYR A 1 81 ? 12.868 4.525 -15.190 1.00 94.62 81 TYR A CA 1
ATOM 625 C C . TYR A 1 81 ? 13.841 5.024 -14.117 1.00 94.62 81 TYR A C 1
ATOM 627 O O . TYR A 1 81 ? 15.042 4.807 -14.233 1.00 94.62 81 TYR A O 1
ATOM 635 N N . PHE A 1 82 ? 13.343 5.686 -13.071 1.00 96.62 82 PHE A N 1
ATOM 636 C CA . PHE A 1 82 ? 14.183 6.256 -12.021 1.00 96.62 82 PHE A CA 1
ATOM 637 C C . PHE A 1 82 ? 14.989 5.186 -11.277 1.00 96.62 82 PHE A C 1
ATOM 639 O O . PHE A 1 82 ? 16.200 5.336 -11.132 1.00 96.62 82 PHE A O 1
ATOM 646 N N . THR A 1 83 ? 14.334 4.101 -10.858 1.00 96.44 83 THR A N 1
ATOM 647 C CA . THR A 1 83 ? 14.975 3.011 -10.104 1.00 96.44 83 THR A CA 1
ATOM 648 C C . THR A 1 83 ? 15.983 2.233 -10.948 1.00 96.44 83 THR A C 1
ATOM 650 O O . THR A 1 83 ? 17.057 1.906 -10.457 1.00 96.44 83 THR A O 1
ATOM 653 N N . HIS A 1 84 ? 15.712 2.028 -12.240 1.00 96.00 84 HIS A N 1
ATOM 654 C CA . HIS A 1 84 ? 16.661 1.370 -13.144 1.00 96.00 84 HIS A CA 1
ATOM 655 C C . HIS A 1 84 ? 17.812 2.283 -13.575 1.00 96.00 84 HIS A C 1
ATOM 657 O O . HIS A 1 84 ? 18.927 1.819 -13.811 1.00 96.00 84 HIS A O 1
ATOM 663 N N . ARG A 1 85 ? 17.557 3.589 -13.719 1.00 97.44 85 ARG A N 1
ATOM 664 C CA . ARG A 1 85 ? 18.564 4.559 -14.169 1.00 97.44 85 ARG A CA 1
ATOM 665 C C . ARG A 1 85 ? 19.524 4.971 -13.055 1.00 97.44 85 ARG A C 1
ATOM 667 O O . ARG A 1 85 ? 20.669 5.310 -13.375 1.00 97.44 85 ARG A O 1
ATOM 674 N N . TYR A 1 86 ? 19.040 4.978 -11.814 1.00 97.25 86 TYR A N 1
ATOM 675 C CA . TYR A 1 86 ? 19.752 5.411 -10.611 1.00 97.25 86 TYR A CA 1
ATOM 676 C C . TYR A 1 86 ? 19.553 4.406 -9.457 1.00 97.25 86 TYR A C 1
ATOM 678 O O . TYR A 1 86 ? 18.959 4.758 -8.431 1.00 97.25 86 TYR A O 1
ATOM 686 N N . PRO A 1 87 ? 20.003 3.145 -9.606 1.00 95.88 87 PRO A N 1
ATOM 687 C CA . PRO A 1 87 ? 19.786 2.101 -8.599 1.00 95.88 87 PRO A CA 1
ATOM 688 C C . PRO A 1 87 ? 20.394 2.450 -7.236 1.00 95.88 87 PRO A C 1
ATOM 690 O O . PRO A 1 87 ? 19.846 2.086 -6.202 1.00 95.88 87 PRO A O 1
ATOM 693 N N . GLU A 1 88 ? 21.463 3.246 -7.213 1.00 97.00 88 GLU A N 1
ATOM 694 C CA . GLU A 1 88 ? 22.125 3.716 -5.994 1.00 97.00 88 GLU A CA 1
ATOM 695 C C . GLU A 1 88 ? 21.264 4.666 -5.141 1.00 97.00 88 GLU A C 1
ATOM 697 O O . GLU A 1 88 ? 21.624 4.993 -4.010 1.00 97.00 88 GLU A O 1
ATOM 702 N N . LYS A 1 89 ? 20.133 5.151 -5.675 1.00 96.44 89 LYS A N 1
ATOM 703 C CA . LYS A 1 89 ? 19.165 5.971 -4.926 1.00 96.44 89 LYS A CA 1
ATOM 704 C C . LYS A 1 89 ? 18.299 5.144 -3.987 1.00 96.44 89 LYS A C 1
ATOM 706 O O . LYS A 1 89 ? 17.661 5.723 -3.108 1.00 96.44 89 LYS A O 1
ATOM 711 N N . VAL A 1 90 ? 18.291 3.826 -4.157 1.00 94.19 90 VAL A N 1
ATOM 712 C CA . VAL A 1 90 ? 17.650 2.882 -3.248 1.00 94.19 90 VAL A CA 1
ATOM 713 C C . VAL A 1 90 ? 18.766 2.125 -2.515 1.00 94.19 90 VAL A C 1
ATOM 715 O O . VAL A 1 90 ? 19.575 1.489 -3.180 1.00 94.19 90 VAL A O 1
ATOM 718 N N . PRO A 1 91 ? 18.863 2.178 -1.170 1.00 96.12 91 PRO A N 1
ATOM 719 C CA . PRO A 1 91 ? 19.999 1.599 -0.439 1.00 96.12 91 PRO A CA 1
ATOM 720 C C . PRO A 1 91 ? 20.249 0.105 -0.684 1.00 96.12 91 PRO A C 1
ATOM 722 O O . PRO A 1 91 ? 21.392 -0.337 -0.640 1.00 96.12 91 PRO A O 1
ATOM 725 N N . ASP A 1 92 ? 19.193 -0.666 -0.938 1.00 96.19 92 ASP A N 1
ATOM 726 C CA . ASP A 1 92 ? 19.251 -2.098 -1.251 1.00 96.19 92 ASP A CA 1
ATOM 727 C C . ASP A 1 92 ? 19.147 -2.390 -2.758 1.00 96.19 92 ASP A C 1
ATOM 729 O O . ASP A 1 92 ? 19.092 -3.550 -3.160 1.00 96.19 92 ASP A O 1
ATOM 733 N N . HIS A 1 93 ? 19.129 -1.341 -3.587 1.00 94.62 93 HIS A N 1
ATOM 734 C CA . HIS A 1 93 ? 19.007 -1.394 -5.043 1.00 94.62 93 HIS A CA 1
ATOM 735 C C . HIS A 1 93 ? 17.724 -2.100 -5.531 1.00 94.62 93 HIS A C 1
ATOM 737 O O . HIS A 1 93 ? 17.674 -2.586 -6.662 1.00 94.62 93 HIS A O 1
ATOM 743 N N . SER A 1 94 ? 16.682 -2.162 -4.694 1.00 95.44 94 SER A N 1
ATOM 744 C CA . SER A 1 94 ? 15.397 -2.766 -5.054 1.00 95.44 94 SER A CA 1
ATOM 745 C C . SER A 1 94 ? 14.571 -1.896 -6.017 1.00 95.44 94 SER A C 1
ATOM 747 O O . SER A 1 94 ? 14.718 -0.672 -6.093 1.00 95.44 94 SER A O 1
ATOM 749 N N . SER A 1 95 ? 13.678 -2.543 -6.772 1.00 95.38 95 SER A N 1
ATOM 750 C CA . SER A 1 95 ? 12.774 -1.926 -7.750 1.00 95.38 95 SER A CA 1
ATOM 751 C C . SER A 1 95 ? 11.334 -2.434 -7.581 1.00 95.38 95 SER A C 1
ATOM 753 O O . SER A 1 95 ? 11.058 -3.367 -6.825 1.00 95.38 95 SER A O 1
ATOM 755 N N . GLY A 1 96 ? 10.396 -1.823 -8.312 1.00 94.50 96 GLY A N 1
ATOM 756 C CA . GLY A 1 96 ? 8.993 -2.245 -8.369 1.00 94.50 96 GLY A CA 1
ATOM 757 C C . GLY A 1 96 ? 8.700 -3.317 -9.426 1.00 94.50 96 GLY A C 1
ATOM 758 O O . GLY A 1 96 ? 7.559 -3.398 -9.884 1.00 94.50 96 GLY A O 1
ATOM 759 N N . ASP A 1 97 ? 9.704 -4.090 -9.862 1.00 94.88 97 ASP A N 1
ATOM 760 C CA . ASP A 1 97 ? 9.542 -5.067 -10.952 1.00 94.88 97 ASP A CA 1
ATOM 761 C C . ASP A 1 97 ? 8.680 -6.258 -10.542 1.00 94.88 97 ASP A C 1
ATOM 763 O O . ASP A 1 97 ? 7.760 -6.634 -11.269 1.00 94.88 97 ASP A O 1
ATOM 767 N N . LEU A 1 98 ? 8.946 -6.809 -9.356 1.00 95.12 98 LEU A N 1
ATOM 768 C CA . LEU A 1 98 ? 8.137 -7.861 -8.735 1.00 95.12 98 LEU A CA 1
ATOM 769 C C . LEU A 1 98 ? 7.330 -7.320 -7.548 1.00 95.12 98 LEU A C 1
ATOM 771 O O . LEU A 1 98 ? 6.139 -7.594 -7.434 1.00 95.12 98 LEU A O 1
ATOM 775 N N . ALA A 1 99 ? 7.963 -6.503 -6.695 1.00 94.31 99 ALA A N 1
ATOM 776 C CA . ALA A 1 99 ? 7.374 -6.007 -5.452 1.00 94.31 99 ALA A CA 1
ATOM 777 C C . ALA A 1 99 ? 6.815 -7.155 -4.577 1.00 94.31 99 ALA A C 1
ATOM 779 O O . ALA A 1 99 ? 7.531 -8.119 -4.310 1.00 94.31 99 ALA A O 1
ATOM 780 N N . CYS A 1 100 ? 5.562 -7.056 -4.123 1.00 95.25 100 CYS A N 1
ATOM 781 C CA . CYS A 1 100 ? 4.865 -8.111 -3.376 1.00 95.25 100 CYS A CA 1
ATOM 782 C C . CYS A 1 100 ? 4.036 -9.045 -4.273 1.00 95.25 100 CYS A C 1
ATOM 784 O O . CYS A 1 100 ? 3.330 -9.903 -3.748 1.00 95.25 100 CYS A O 1
ATOM 786 N N . ASP A 1 101 ? 4.101 -8.865 -5.595 1.00 94.94 101 ASP A N 1
ATOM 787 C CA . ASP A 1 101 ? 3.324 -9.615 -6.584 1.00 94.94 101 ASP A CA 1
ATOM 788 C C . ASP A 1 101 ? 1.802 -9.608 -6.327 1.00 94.94 101 ASP A C 1
ATOM 790 O O . ASP A 1 101 ? 1.068 -10.555 -6.609 1.00 94.94 101 ASP A O 1
ATOM 794 N N . SER A 1 102 ? 1.281 -8.499 -5.792 1.00 90.94 102 SER A N 1
ATOM 795 C CA . SER A 1 102 ? -0.153 -8.342 -5.526 1.00 90.94 102 SER A CA 1
ATOM 796 C C . SER A 1 102 ? -0.995 -8.361 -6.800 1.00 90.94 102 SER A C 1
ATOM 798 O O . SER A 1 102 ? -2.210 -8.494 -6.711 1.00 90.94 102 SER A O 1
ATOM 800 N N . TYR A 1 103 ? -0.398 -8.234 -7.989 1.00 87.69 103 TYR A N 1
ATOM 801 C CA . TYR A 1 103 ? -1.141 -8.392 -9.236 1.00 87.69 103 TYR A CA 1
ATOM 802 C C . TYR A 1 103 ? -1.683 -9.821 -9.386 1.00 87.69 103 TYR A C 1
ATOM 804 O O . TYR A 1 103 ? -2.876 -9.994 -9.651 1.00 87.69 103 TYR A O 1
ATOM 812 N N . ASP A 1 104 ? -0.848 -10.830 -9.136 1.00 89.00 104 ASP A N 1
ATOM 813 C CA . ASP A 1 104 ? -1.259 -12.235 -9.182 1.00 89.00 104 ASP A CA 1
ATOM 814 C C . ASP A 1 104 ? -1.837 -12.706 -7.834 1.00 89.00 104 ASP A C 1
ATOM 816 O O . ASP A 1 104 ? -2.763 -13.525 -7.791 1.00 89.00 104 ASP A O 1
ATOM 820 N N . LEU A 1 105 ? -1.370 -12.125 -6.722 1.00 92.25 105 LEU A N 1
ATOM 821 C CA . LEU A 1 105 ? -1.723 -12.525 -5.356 1.00 92.25 105 LEU A CA 1
ATOM 822 C C . LEU A 1 105 ? -2.785 -11.648 -4.673 1.00 92.25 105 LEU A C 1
ATOM 824 O O . LEU A 1 105 ? -3.019 -11.808 -3.475 1.00 92.25 105 LEU A O 1
ATOM 828 N N . TYR A 1 106 ? -3.514 -10.789 -5.396 1.00 86.75 106 TYR A N 1
ATOM 829 C CA . TYR A 1 106 ? -4.517 -9.895 -4.783 1.00 86.75 106 TYR A CA 1
ATOM 830 C C . TYR A 1 106 ? -5.572 -10.626 -3.936 1.00 86.75 106 TYR A C 1
ATOM 832 O O . TYR A 1 106 ? -6.141 -10.066 -2.998 1.00 86.75 106 TYR A O 1
ATOM 840 N N . LYS A 1 107 ? -5.869 -11.891 -4.257 1.00 89.38 107 LYS A N 1
ATOM 841 C CA . LYS A 1 107 ? -6.801 -12.713 -3.472 1.00 89.38 107 LYS A CA 1
ATOM 842 C C . LYS A 1 107 ? -6.279 -12.969 -2.059 1.00 89.38 107 LYS A C 1
ATOM 844 O O . LYS A 1 107 ? -7.076 -13.011 -1.123 1.00 89.38 107 LYS A O 1
ATOM 849 N N . GLU A 1 108 ? -4.969 -13.123 -1.897 1.00 92.69 108 GLU A N 1
ATOM 850 C CA . GLU A 1 108 ? -4.343 -13.253 -0.584 1.00 92.69 108 GLU A CA 1
ATOM 851 C C . GLU A 1 108 ? -4.421 -11.931 0.179 1.00 92.69 108 GLU A C 1
ATOM 853 O O . GLU A 1 108 ? -4.834 -11.935 1.340 1.00 92.69 108 GLU A O 1
ATOM 858 N N . ASP A 1 109 ? -4.190 -10.797 -0.485 1.00 91.69 109 ASP A N 1
ATOM 859 C CA . ASP A 1 109 ? -4.358 -9.473 0.129 1.00 91.69 109 ASP A CA 1
ATOM 860 C C . ASP A 1 109 ? -5.782 -9.273 0.670 1.00 91.69 109 ASP A C 1
ATOM 862 O O . ASP A 1 109 ? -5.975 -8.868 1.822 1.00 91.69 109 ASP A O 1
ATOM 866 N N . VAL A 1 110 ? -6.799 -9.658 -0.108 1.00 89.06 110 VAL A N 1
ATOM 867 C CA . VAL A 1 110 ? -8.208 -9.622 0.322 1.00 89.06 110 VAL A CA 1
ATOM 868 C C . VAL A 1 110 ? -8.456 -10.542 1.524 1.00 89.06 110 VAL A C 1
ATOM 870 O O . VAL A 1 110 ? -9.138 -10.146 2.476 1.00 89.06 110 VAL A O 1
ATOM 873 N N . LYS A 1 111 ? -7.874 -11.750 1.547 1.00 93.25 111 LYS A N 1
ATOM 874 C CA . LYS A 1 111 ? -7.972 -12.654 2.709 1.00 93.25 111 LYS A CA 1
ATOM 875 C C . LYS A 1 111 ? -7.324 -12.053 3.958 1.00 93.25 111 LYS A C 1
ATOM 877 O O . LYS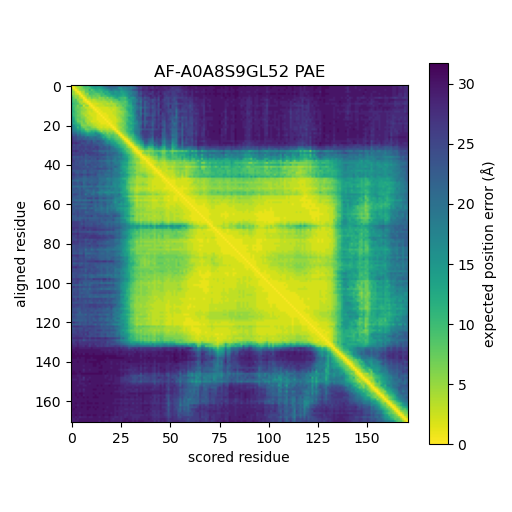 A 1 111 ? -7.850 -12.239 5.058 1.00 93.25 111 LYS A O 1
ATOM 882 N N . LEU A 1 112 ? -6.195 -11.353 3.832 1.00 94.62 112 LEU A N 1
ATOM 883 C CA . LEU A 1 112 ? -5.555 -10.664 4.959 1.00 94.62 112 LEU A CA 1
ATOM 884 C C . LEU A 1 112 ? -6.438 -9.527 5.486 1.00 94.62 112 LEU A C 1
ATOM 886 O O . LEU A 1 112 ? -6.670 -9.450 6.694 1.00 94.62 112 LEU A O 1
ATOM 890 N N . LEU A 1 113 ? -6.995 -8.697 4.602 1.00 92.62 113 LEU A N 1
ATOM 891 C CA . LEU A 1 113 ? -7.915 -7.615 4.977 1.00 92.62 113 LEU A CA 1
ATOM 892 C C . LEU A 1 113 ? -9.142 -8.145 5.731 1.00 92.62 113 LEU A C 1
ATOM 894 O O . LEU A 1 113 ? -9.513 -7.593 6.772 1.00 92.62 113 LEU A O 1
ATOM 898 N N . LYS A 1 114 ? -9.711 -9.268 5.271 1.00 92.19 114 LYS A N 1
ATOM 899 C CA . LYS A 1 114 ? -10.821 -9.953 5.951 1.00 92.19 114 LYS A CA 1
ATOM 900 C C . LYS A 1 114 ? -10.412 -10.454 7.340 1.00 92.19 114 LYS A C 1
ATOM 902 O O . LYS A 1 114 ? -11.127 -10.199 8.308 1.00 92.19 114 LYS A O 1
ATOM 907 N N . ARG A 1 115 ? -9.244 -11.099 7.472 1.00 95.00 115 ARG A N 1
ATOM 908 C CA . ARG A 1 115 ? -8.712 -11.573 8.769 1.00 95.00 115 ARG A CA 1
ATOM 909 C C . ARG A 1 115 ? -8.500 -10.436 9.769 1.00 95.00 115 ARG A C 1
ATOM 911 O O . ARG A 1 115 ? -8.810 -10.594 10.946 1.00 95.00 115 ARG A O 1
ATOM 918 N N . MET A 1 116 ? -8.043 -9.276 9.302 1.00 93.12 116 MET A N 1
ATOM 919 C CA . MET A 1 116 ? -7.862 -8.074 10.127 1.00 93.12 116 MET A CA 1
ATOM 920 C C . MET A 1 116 ? -9.171 -7.325 10.425 1.00 93.12 116 MET A C 1
ATOM 922 O O . MET A 1 116 ? -9.152 -6.300 11.114 1.00 93.12 116 MET A O 1
ATOM 926 N N . LYS A 1 117 ? -10.313 -7.800 9.907 1.00 93.69 117 LYS A N 1
ATOM 927 C CA . LYS A 1 117 ? -11.608 -7.108 9.976 1.00 93.69 117 LYS A CA 1
ATOM 928 C C . LYS A 1 117 ? -11.494 -5.662 9.470 1.00 93.69 117 LYS A C 1
ATOM 930 O O . LYS A 1 117 ? -11.992 -4.738 10.119 1.00 93.69 117 LYS A O 1
ATOM 935 N N . ALA A 1 118 ? -10.747 -5.440 8.389 1.00 92.38 118 ALA A N 1
ATOM 936 C CA . ALA A 1 118 ? -10.644 -4.130 7.754 1.00 92.38 118 ALA A CA 1
ATOM 937 C C . ALA A 1 118 ? -11.966 -3.794 7.050 1.00 92.38 118 ALA A C 1
ATOM 939 O O . ALA A 1 118 ? -12.560 -4.642 6.392 1.00 92.38 118 ALA A O 1
ATOM 940 N N . GLN A 1 119 ? -12.421 -2.555 7.208 1.00 92.06 119 GLN A N 1
ATOM 941 C CA . GLN A 1 119 ? -13.650 -2.028 6.612 1.00 92.06 119 GLN A CA 1
ATOM 942 C C . GLN A 1 119 ? -13.374 -1.217 5.341 1.00 92.06 119 GLN A C 1
ATOM 944 O O . GLN A 1 119 ? -14.285 -0.899 4.594 1.00 92.06 119 GLN A O 1
ATOM 949 N N . ALA A 1 120 ? -12.125 -0.837 5.094 1.00 91.06 120 ALA A N 1
ATOM 950 C CA . ALA A 1 120 ? -11.755 -0.167 3.859 1.00 91.06 120 ALA A CA 1
ATOM 951 C C . ALA A 1 120 ? -10.381 -0.613 3.390 1.00 91.06 120 ALA A C 1
ATOM 953 O O . ALA A 1 120 ? -9.485 -0.908 4.187 1.00 91.06 120 ALA A O 1
ATOM 954 N N . TYR A 1 121 ? -10.219 -0.599 2.076 1.00 94.19 121 TYR A N 1
ATOM 955 C CA . TYR A 1 121 ? -8.936 -0.777 1.435 1.00 94.19 121 TYR A CA 1
ATOM 956 C C . TYR A 1 121 ? -8.755 0.295 0.374 1.00 94.19 121 TYR A C 1
ATOM 958 O O . TYR A 1 121 ? -9.498 0.354 -0.602 1.00 94.19 121 TYR A O 1
ATOM 966 N N . ARG A 1 122 ? -7.778 1.173 0.589 1.00 94.06 122 ARG A N 1
ATOM 967 C CA . ARG A 1 122 ? -7.417 2.202 -0.381 1.00 94.06 122 ARG A CA 1
ATOM 968 C C . ARG A 1 122 ? -6.278 1.682 -1.245 1.00 94.06 122 ARG A C 1
ATOM 970 O O . ARG A 1 122 ? -5.188 1.452 -0.739 1.00 94.06 122 ARG A O 1
ATOM 977 N N . LEU A 1 123 ? -6.495 1.622 -2.547 1.00 90.06 123 LEU A N 1
ATOM 978 C CA . LEU A 1 123 ? -5.441 1.364 -3.522 1.00 90.06 123 LEU A CA 1
ATOM 979 C C . LEU A 1 123 ? -5.329 2.519 -4.516 1.00 90.06 123 LEU A C 1
ATOM 981 O O . LEU A 1 123 ? -6.262 3.304 -4.693 1.00 90.06 123 LEU A O 1
ATOM 985 N N . SER A 1 124 ? -4.175 2.623 -5.166 1.00 87.06 124 SER A N 1
ATOM 986 C CA . SER A 1 124 ? -4.015 3.449 -6.361 1.00 87.06 124 SER A CA 1
ATOM 987 C C . SER A 1 124 ? -4.022 2.560 -7.591 1.00 87.06 124 SER A C 1
ATOM 989 O O . SER A 1 124 ? -3.546 1.435 -7.524 1.00 87.06 124 SER A O 1
ATOM 991 N N . ILE A 1 125 ? -4.458 3.094 -8.725 1.00 86.19 125 ILE A N 1
ATOM 992 C CA . ILE A 1 125 ? -4.434 2.366 -9.991 1.00 86.19 125 ILE A CA 1
ATOM 993 C C . ILE A 1 125 ? -3.204 2.782 -10.805 1.00 86.19 125 ILE A C 1
ATOM 995 O O . ILE A 1 125 ? -2.909 3.974 -10.934 1.00 86.19 125 ILE A O 1
ATOM 999 N N . ALA A 1 126 ? -2.475 1.811 -11.362 1.00 88.19 126 ALA A N 1
ATOM 1000 C CA . ALA A 1 126 ? -1.357 2.088 -12.256 1.00 88.19 126 ALA A CA 1
ATOM 1001 C C . ALA A 1 126 ? -1.855 2.656 -13.594 1.00 88.19 126 ALA A C 1
ATOM 1003 O O . ALA A 1 126 ? -2.365 1.932 -14.447 1.00 88.19 126 ALA A O 1
ATOM 1004 N N . TRP A 1 127 ? -1.625 3.948 -13.840 1.00 86.19 127 TRP A N 1
ATOM 1005 C CA . TRP A 1 127 ? -1.996 4.565 -15.120 1.00 86.19 127 TRP A CA 1
ATOM 1006 C C . TRP A 1 127 ? -1.337 3.880 -16.323 1.00 86.19 127 TRP A C 1
ATOM 1008 O O . TRP A 1 127 ? -1.959 3.717 -17.368 1.00 86.19 127 TRP A O 1
ATOM 1018 N N . SER A 1 128 ? -0.097 3.413 -16.161 1.00 85.38 128 SER A N 1
ATOM 1019 C CA . SER A 1 128 ? 0.638 2.689 -17.201 1.00 85.38 128 SER A CA 1
ATOM 1020 C C . SER A 1 128 ? 0.052 1.306 -17.523 1.00 85.38 128 SER A C 1
ATOM 1022 O O . SER A 1 128 ? 0.441 0.691 -18.515 1.00 85.38 128 SER A O 1
ATOM 1024 N N . ARG A 1 129 ? -0.893 0.822 -16.711 1.00 84.06 129 ARG A N 1
ATOM 1025 C CA . ARG A 1 129 ? -1.679 -0.392 -16.949 1.00 84.06 129 ARG A CA 1
ATOM 1026 C C . ARG A 1 129 ? -2.932 -0.090 -17.771 1.00 84.06 129 ARG A C 1
ATOM 1028 O O . ARG A 1 129 ? -3.211 -0.803 -18.728 1.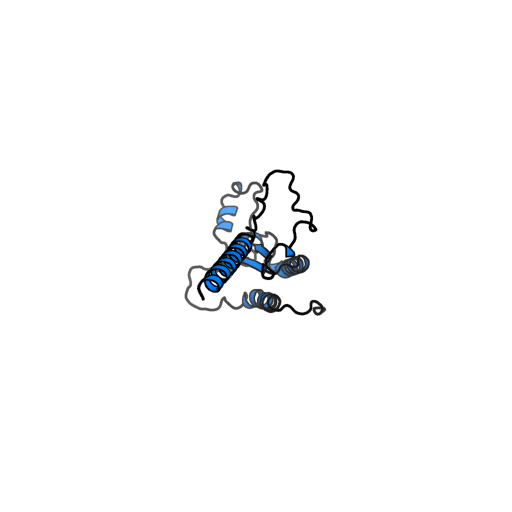00 84.06 129 ARG A O 1
ATOM 1035 N N . ILE A 1 130 ? -3.640 0.994 -17.445 1.00 78.94 130 ILE A N 1
ATOM 1036 C CA . ILE A 1 130 ? -4.846 1.414 -18.178 1.00 78.94 130 ILE A CA 1
ATOM 1037 C C . ILE A 1 130 ? -4.477 1.980 -19.557 1.00 78.94 130 ILE A C 1
ATOM 1039 O O . ILE A 1 130 ? -5.091 1.640 -20.567 1.00 78.94 130 ILE A O 1
ATOM 1043 N N . LEU A 1 131 ? -3.478 2.863 -19.606 1.00 81.88 131 LEU A N 1
ATOM 1044 C CA . LEU A 1 131 ? -3.057 3.585 -20.806 1.00 81.88 131 LEU A CA 1
ATOM 1045 C C . LEU A 1 131 ? -1.538 3.456 -20.992 1.00 81.88 131 LEU A C 1
ATOM 1047 O O . LEU A 1 131 ? -0.791 4.409 -20.758 1.00 81.88 131 LEU A O 1
ATOM 1051 N N . PRO A 1 132 ? -1.062 2.280 -21.446 1.00 71.50 132 PRO A N 1
ATOM 1052 C CA . PRO A 1 132 ? 0.366 1.990 -21.594 1.00 71.50 132 PRO A CA 1
ATOM 1053 C C . PRO A 1 132 ? 1.067 2.873 -22.635 1.00 71.50 132 PRO A C 1
ATOM 1055 O O . PRO A 1 132 ? 2.274 3.087 -22.563 1.00 71.50 132 PRO A O 1
ATOM 1058 N N . LYS A 1 133 ? 0.317 3.419 -23.598 1.00 70.31 133 LYS A N 1
ATOM 1059 C CA . LYS A 1 133 ? 0.785 4.450 -24.525 1.00 70.31 133 LYS A CA 1
ATOM 1060 C C . LYS A 1 133 ? 0.027 5.731 -24.203 1.00 70.31 133 LYS A C 1
ATOM 1062 O O . LYS A 1 133 ? -1.110 5.893 -24.629 1.00 70.31 133 LYS A O 1
ATOM 1067 N N . ALA A 1 134 ? 0.661 6.660 -23.490 1.00 57.72 134 ALA A N 1
ATOM 1068 C CA . ALA A 1 134 ? 0.078 7.974 -23.190 1.00 57.72 134 ALA A CA 1
ATOM 1069 C C . ALA A 1 134 ? -0.243 8.810 -24.456 1.00 57.72 134 ALA A C 1
ATOM 1071 O O . ALA A 1 134 ? -0.877 9.858 -24.367 1.00 57.72 134 ALA A O 1
ATOM 1072 N N . VAL A 1 135 ? 0.149 8.329 -25.645 1.00 52.81 135 VAL A N 1
ATOM 1073 C CA . VAL A 1 135 ? -0.099 8.933 -26.958 1.00 52.81 135 VAL A CA 1
ATOM 1074 C C . VAL A 1 135 ? -1.118 8.102 -27.750 1.00 52.81 135 VAL A C 1
ATOM 1076 O O . VAL A 1 135 ? -0.761 7.458 -28.728 1.00 52.81 135 VAL A O 1
ATOM 1079 N N . ALA A 1 136 ? -2.380 8.070 -27.315 1.00 44.31 136 ALA A N 1
ATOM 1080 C CA . ALA A 1 136 ? -3.540 7.829 -28.188 1.00 44.31 136 ALA A CA 1
ATOM 1081 C C . ALA A 1 136 ? -4.855 7.998 -27.406 1.00 44.31 136 ALA A C 1
ATOM 1083 O O . ALA A 1 136 ? -5.542 7.032 -27.088 1.00 44.31 136 ALA A O 1
ATOM 1084 N N . LEU A 1 137 ? -5.279 9.243 -27.175 1.00 46.34 137 LEU A N 1
ATOM 1085 C CA . LEU A 1 137 ? -6.706 9.549 -26.998 1.00 46.34 137 LEU A CA 1
ATOM 1086 C C . LEU A 1 137 ? -7.426 9.487 -28.359 1.00 46.34 137 LEU A C 1
ATOM 1088 O O . LEU A 1 137 ? -8.011 10.460 -28.827 1.00 46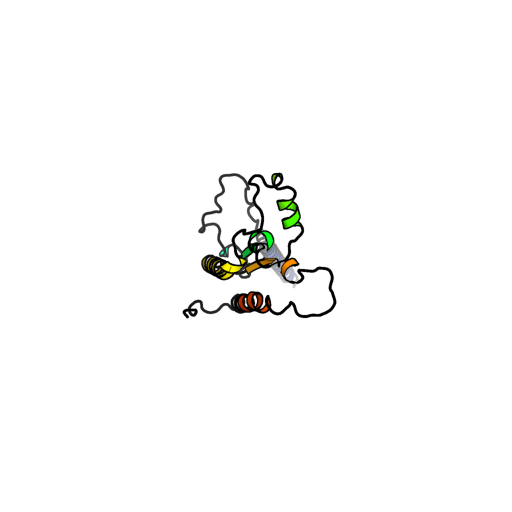.34 137 LEU A O 1
ATOM 1092 N N . ARG A 1 138 ? -7.367 8.326 -29.014 1.00 45.53 138 ARG A N 1
ATOM 1093 C CA . ARG A 1 138 ? -8.309 7.908 -30.054 1.00 45.53 138 ARG A CA 1
ATOM 1094 C C . ARG A 1 138 ? -8.525 6.413 -29.873 1.00 45.53 138 ARG A C 1
ATOM 1096 O O . ARG A 1 138 ? -7.588 5.643 -29.997 1.00 45.53 138 ARG A O 1
ATOM 1103 N N . GLN A 1 139 ? -9.782 6.069 -29.606 1.00 42.91 139 GLN A N 1
ATOM 1104 C CA . GLN A 1 139 ? -10.348 4.734 -29.393 1.00 42.91 139 GLN A CA 1
ATOM 1105 C C . GLN A 1 139 ? -10.299 4.210 -27.952 1.00 42.91 139 GLN A C 1
ATOM 1107 O O . GLN A 1 139 ? -9.349 3.603 -27.468 1.00 42.91 139 GLN A O 1
ATOM 1112 N N . ALA A 1 140 ? -11.440 4.434 -27.298 1.00 50.41 140 ALA A N 1
ATOM 1113 C CA . ALA A 1 140 ? -11.992 3.605 -26.244 1.00 50.41 140 ALA A CA 1
ATOM 1114 C C . ALA A 1 140 ? -11.792 2.108 -26.540 1.00 50.41 140 ALA A C 1
ATOM 1116 O O . ALA A 1 140 ? -12.192 1.672 -27.613 1.00 50.41 140 ALA A O 1
ATOM 1117 N N . CYS A 1 141 ? -11.196 1.361 -25.596 1.00 45.75 141 CYS A N 1
ATOM 1118 C CA . CYS A 1 141 ? -11.451 -0.076 -25.352 1.00 45.75 141 CYS A CA 1
ATOM 1119 C C . CYS A 1 141 ? -10.589 -0.724 -24.239 1.00 45.75 141 CYS A C 1
ATOM 1121 O O . CYS A 1 141 ? -10.751 -1.913 -23.985 1.00 45.75 141 CYS A O 1
ATOM 1123 N N . ALA A 1 142 ? -9.732 0.002 -23.507 1.00 47.91 142 ALA A N 1
ATOM 1124 C CA . ALA A 1 142 ? -8.915 -0.588 -22.427 1.00 47.91 142 ALA A CA 1
ATOM 1125 C C . ALA A 1 142 ? -9.620 -0.726 -21.052 1.00 47.91 142 ALA A C 1
ATOM 1127 O O . ALA A 1 142 ? -9.007 -1.148 -20.079 1.00 47.91 142 ALA A O 1
ATOM 1128 N N . ALA A 1 143 ? -10.917 -0.416 -20.945 1.00 47.38 143 ALA A N 1
ATOM 1129 C CA . ALA A 1 143 ? -11.659 -0.446 -19.675 1.00 47.38 143 ALA A CA 1
ATOM 1130 C C . ALA A 1 143 ? -12.212 -1.839 -19.274 1.00 47.38 143 ALA A C 1
ATOM 1132 O O . ALA A 1 143 ? -12.989 -1.947 -18.325 1.00 47.38 143 ALA A O 1
ATOM 1133 N N . VAL A 1 144 ? -11.877 -2.915 -19.999 1.00 50.81 144 VAL A N 1
ATOM 1134 C CA . VAL A 1 144 ? -12.558 -4.219 -19.843 1.00 50.81 144 VAL A CA 1
ATOM 1135 C C . VAL A 1 144 ? -11.910 -5.134 -18.790 1.00 50.81 144 VAL A C 1
ATOM 1137 O O . VAL A 1 144 ? -12.623 -5.935 -18.191 1.00 50.81 144 VAL A O 1
ATOM 1140 N N . LEU A 1 145 ? -10.615 -4.987 -18.476 1.00 48.34 145 LEU A N 1
ATOM 1141 C CA . LEU A 1 145 ? -9.911 -5.901 -17.554 1.00 48.34 145 LEU A CA 1
ATOM 1142 C C . LEU A 1 145 ? -9.922 -5.452 -16.082 1.00 48.34 145 LEU A C 1
ATOM 1144 O O . LEU A 1 145 ? -10.080 -6.286 -15.191 1.00 48.34 145 LEU A O 1
ATOM 1148 N N . GLU A 1 146 ? -9.907 -4.147 -15.796 1.00 50.12 146 GLU A N 1
ATOM 1149 C CA . GLU A 1 146 ? -10.131 -3.657 -14.422 1.00 50.12 146 GLU A CA 1
ATOM 1150 C C . GLU A 1 146 ? -11.565 -3.874 -13.953 1.00 50.12 146 GLU A C 1
ATOM 1152 O O . GLU A 1 146 ? -11.838 -3.939 -12.761 1.00 50.12 146 GLU A O 1
ATOM 1157 N N . ARG A 1 147 ? -12.487 -4.119 -14.883 1.00 47.78 147 ARG A N 1
ATOM 1158 C CA . ARG A 1 147 ? -13.860 -4.514 -14.583 1.00 47.78 147 ARG A CA 1
ATOM 1159 C C . ARG A 1 147 ? -13.969 -5.913 -13.976 1.00 47.78 147 ARG A C 1
ATOM 1161 O O . ARG A 1 147 ? -15.096 -6.340 -13.773 1.00 47.78 147 ARG A O 1
ATOM 1168 N N . SER A 1 148 ? -12.877 -6.637 -13.740 1.00 45.41 148 SER A N 1
ATOM 1169 C CA . SER A 1 148 ? -12.854 -7.898 -12.983 1.00 45.41 148 SER A CA 1
ATOM 1170 C C . SER A 1 148 ? -12.242 -7.692 -11.598 1.00 45.41 148 SER A C 1
ATOM 1172 O O . SER A 1 148 ? -12.777 -8.211 -10.628 1.00 45.41 148 SER A O 1
ATOM 1174 N N . TYR A 1 149 ? -11.203 -6.857 -11.486 1.00 48.00 149 TYR A N 1
ATOM 1175 C CA . TYR A 1 149 ? -10.621 -6.440 -10.206 1.00 48.00 149 TYR A CA 1
ATOM 1176 C C . TYR A 1 149 ? -11.569 -5.509 -9.438 1.00 48.00 149 TYR A C 1
ATOM 1178 O O . TYR A 1 149 ? -11.961 -5.832 -8.327 1.00 48.00 149 TYR A O 1
ATOM 1186 N N . ILE A 1 150 ? -12.065 -4.445 -10.079 1.00 51.81 150 ILE A N 1
ATOM 1187 C CA . ILE A 1 150 ? -13.080 -3.530 -9.538 1.00 51.81 150 ILE A CA 1
ATOM 1188 C C . ILE A 1 150 ? -14.433 -4.229 -9.404 1.00 51.81 150 ILE A C 1
ATOM 1190 O O . ILE A 1 150 ? -15.162 -3.929 -8.484 1.00 51.81 150 ILE A O 1
ATOM 1194 N N . ARG A 1 151 ? -14.809 -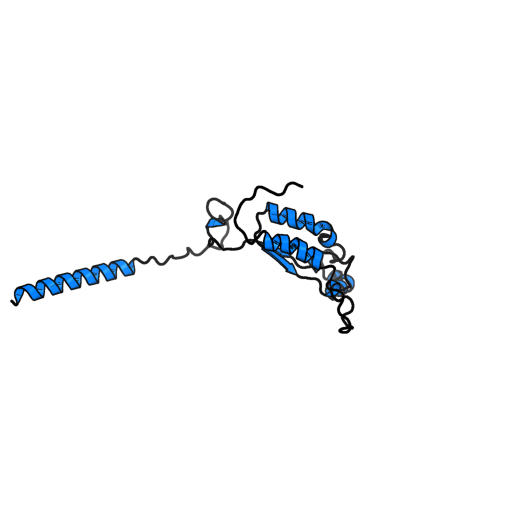5.202 -10.248 1.00 47.97 151 ARG A N 1
ATOM 1195 C CA . ARG A 1 151 ? -16.091 -5.920 -10.055 1.00 47.97 151 ARG A CA 1
ATOM 1196 C C . ARG A 1 151 ? -16.018 -6.958 -8.933 1.00 47.97 151 ARG A C 1
ATOM 1198 O O . ARG A 1 151 ? -16.989 -7.074 -8.198 1.00 47.97 151 ARG A O 1
ATOM 1205 N N . ASN A 1 152 ? -14.873 -7.619 -8.734 1.00 45.56 152 ASN A N 1
ATOM 1206 C CA . ASN A 1 152 ? -14.630 -8.438 -7.539 1.00 45.56 152 ASN A CA 1
ATOM 1207 C C . ASN A 1 152 ? -14.399 -7.580 -6.278 1.00 45.56 152 ASN A C 1
ATOM 1209 O O . ASN A 1 152 ? -14.733 -8.015 -5.176 1.00 45.56 152 ASN A O 1
ATOM 1213 N N . GLN A 1 153 ? -13.900 -6.349 -6.415 1.00 43.50 153 GLN A N 1
ATOM 1214 C CA . GLN A 1 153 ? -13.863 -5.358 -5.336 1.00 43.50 153 GLN A CA 1
ATOM 1215 C C . GLN A 1 153 ? -15.188 -4.622 -5.148 1.00 43.50 153 GLN A C 1
ATOM 1217 O O . GLN A 1 153 ? -15.415 -4.122 -4.064 1.00 43.50 153 GLN A O 1
ATOM 1222 N N . ASN A 1 154 ? -16.105 -4.636 -6.113 1.00 35.84 154 ASN A N 1
ATOM 1223 C CA . ASN A 1 154 ? -17.477 -4.168 -5.943 1.00 35.84 154 ASN A CA 1
ATOM 1224 C C . ASN A 1 154 ? -18.349 -5.245 -5.311 1.00 35.84 154 ASN A C 1
ATOM 1226 O O . ASN A 1 154 ? -19.363 -4.902 -4.731 1.00 35.84 154 ASN A O 1
ATOM 1230 N N . THR A 1 155 ? -17.957 -6.523 -5.324 1.00 36.41 155 THR A N 1
ATOM 1231 C CA . THR A 1 155 ? -18.401 -7.434 -4.263 1.00 36.41 155 THR A CA 1
ATOM 1232 C C . THR A 1 155 ? -17.817 -7.005 -2.921 1.00 36.41 155 THR A C 1
ATOM 1234 O O . THR A 1 155 ? -18.551 -7.002 -1.955 1.00 36.41 155 THR A O 1
ATOM 1237 N N . ALA A 1 156 ? -16.574 -6.527 -2.815 1.00 35.69 156 ALA A N 1
ATOM 1238 C CA . ALA A 1 156 ? -16.092 -5.982 -1.537 1.00 35.69 156 ALA A CA 1
ATOM 1239 C C . ALA A 1 156 ? -16.764 -4.642 -1.131 1.00 35.69 156 ALA A C 1
ATOM 1241 O O . ALA A 1 156 ? -17.006 -4.446 0.051 1.00 35.69 156 ALA A O 1
ATOM 1242 N N . GLU A 1 157 ? -17.161 -3.757 -2.052 1.00 36.38 157 GLU A N 1
ATOM 1243 C CA . GLU A 1 157 ? -17.958 -2.555 -1.741 1.00 36.38 157 GLU A CA 1
ATOM 1244 C C . GLU A 1 157 ? -19.441 -2.882 -1.508 1.00 36.38 157 GLU A C 1
ATOM 1246 O O . GLU A 1 157 ? -20.065 -2.259 -0.653 1.00 36.38 157 GLU A O 1
ATOM 1251 N N . LEU A 1 158 ? -20.007 -3.897 -2.175 1.00 31.94 158 LEU A N 1
ATOM 1252 C CA . LEU A 1 158 ? -21.356 -4.394 -1.870 1.00 31.94 158 LEU A CA 1
ATOM 1253 C C . LEU A 1 158 ? -21.388 -5.185 -0.544 1.00 31.94 158 LEU A C 1
ATOM 1255 O O . LEU A 1 158 ? -22.415 -5.193 0.126 1.00 31.94 158 LEU A O 1
ATOM 1259 N N . PHE A 1 159 ? -20.271 -5.788 -0.116 1.00 31.58 159 PHE A N 1
ATOM 1260 C CA . PHE A 1 159 ? -20.155 -6.534 1.148 1.00 31.58 159 PHE A CA 1
ATOM 1261 C C . PHE A 1 159 ? -19.566 -5.734 2.324 1.00 31.58 159 PHE A C 1
ATOM 1263 O O . PHE A 1 159 ? -19.658 -6.192 3.459 1.00 31.58 159 PHE A O 1
ATOM 1270 N N . ILE A 1 160 ? -19.021 -4.530 2.117 1.00 41.03 160 ILE A N 1
ATOM 1271 C CA . ILE A 1 160 ? -18.667 -3.599 3.212 1.00 41.03 160 ILE A CA 1
ATOM 1272 C C . ILE A 1 160 ? -19.697 -2.453 3.315 1.00 41.03 160 ILE A C 1
ATOM 1274 O O . ILE A 1 160 ? -19.429 -1.351 3.788 1.00 41.03 160 ILE A O 1
ATOM 1278 N N . GLY A 1 161 ? -20.923 -2.749 2.880 1.00 34.41 161 GLY A N 1
ATOM 1279 C CA . GLY A 1 161 ? -22.074 -1.853 2.866 1.00 34.41 161 GLY A CA 1
ATOM 1280 C C . GLY A 1 161 ? -23.376 -2.519 3.315 1.00 34.41 161 GLY A C 1
ATOM 1281 O O . GLY A 1 161 ? -24.446 -2.058 2.936 1.00 34.41 161 GLY A O 1
ATOM 1282 N N . HIS A 1 162 ? -23.323 -3.584 4.115 1.00 31.08 162 HIS A N 1
ATOM 1283 C CA . HIS A 1 162 ? -24.448 -3.976 4.964 1.00 31.08 162 HIS A CA 1
ATOM 1284 C C . HIS A 1 162 ? -23.921 -4.742 6.174 1.00 31.08 162 HIS A C 1
ATOM 1286 O O . HIS A 1 162 ? -23.369 -5.832 6.063 1.00 31.08 162 HIS A O 1
ATOM 1292 N N . SER A 1 163 ? -24.071 -4.129 7.345 1.00 42.66 163 SER A N 1
ATOM 1293 C CA . SER A 1 163 ? -24.223 -4.879 8.584 1.00 42.66 163 SER A CA 1
ATOM 1294 C C . SER A 1 163 ? -25.392 -5.825 8.360 1.00 42.66 163 SER A C 1
ATOM 1296 O O . SER A 1 163 ? -26.499 -5.320 8.280 1.00 42.66 163 SER A O 1
ATOM 1298 N N . ASP A 1 164 ? -25.130 -7.114 8.146 1.00 37.31 164 ASP A N 1
ATOM 1299 C CA . ASP A 1 164 ? -25.884 -8.241 8.702 1.00 37.31 164 ASP A CA 1
ATOM 1300 C C . ASP A 1 164 ? -25.192 -9.563 8.312 1.00 37.31 164 ASP A C 1
ATOM 1302 O O . ASP A 1 164 ? -24.938 -9.837 7.144 1.00 37.31 164 ASP A O 1
ATOM 1306 N N . ASN A 1 165 ? -24.877 -10.360 9.337 1.00 32.16 165 ASN A N 1
ATOM 1307 C CA . ASN A 1 165 ? -24.511 -11.782 9.314 1.00 32.16 165 ASN A CA 1
ATOM 1308 C C . ASN A 1 165 ? -23.238 -12.203 8.551 1.00 32.16 165 ASN A C 1
ATOM 1310 O O . ASN A 1 165 ? -23.227 -12.578 7.382 1.00 32.16 165 ASN A O 1
ATOM 1314 N N . ILE A 1 166 ? -22.145 -12.241 9.318 1.00 40.28 166 ILE A N 1
ATOM 1315 C CA . ILE A 1 166 ? -20.988 -13.106 9.073 1.00 40.28 166 ILE A CA 1
ATOM 1316 C C . ILE A 1 166 ? -21.445 -14.533 9.379 1.00 40.28 166 ILE A C 1
ATOM 1318 O O . ILE A 1 166 ? -21.455 -14.875 10.549 1.00 40.28 166 ILE A O 1
ATOM 1322 N N . ASP A 1 167 ? -21.832 -15.310 8.367 1.00 34.56 167 ASP A N 1
ATOM 1323 C CA . ASP A 1 167 ? -21.824 -16.785 8.425 1.00 34.56 167 ASP A CA 1
ATOM 1324 C C . ASP A 1 167 ? -21.730 -17.466 7.041 1.00 34.56 167 ASP A C 1
ATOM 1326 O O . ASP A 1 167 ? -21.239 -18.585 6.969 1.00 34.56 167 ASP A O 1
ATOM 1330 N N . ASP A 1 168 ? -22.023 -16.801 5.916 1.00 35.34 168 ASP A N 1
ATOM 1331 C CA . ASP A 1 168 ? -22.064 -17.506 4.621 1.00 35.34 168 ASP A CA 1
ATOM 1332 C C . ASP A 1 168 ? -20.983 -17.042 3.632 1.00 35.34 168 ASP A C 1
ATOM 1334 O O . ASP A 1 168 ? -21.138 -16.045 2.927 1.00 35.34 168 ASP A O 1
ATOM 1338 N N . ALA A 1 169 ? -19.870 -17.779 3.560 1.00 35.44 169 ALA A N 1
ATOM 1339 C CA . ALA A 1 169 ? -19.015 -17.851 2.367 1.00 35.44 169 ALA A CA 1
ATOM 1340 C C . ALA A 1 169 ? -18.095 -19.086 2.432 1.00 35.44 169 ALA A C 1
ATOM 1342 O O . ALA A 1 169 ? -16.872 -18.960 2.535 1.00 35.44 169 ALA A O 1
ATOM 1343 N N . GLU A 1 170 ? -18.702 -20.272 2.393 1.00 32.41 170 GLU A N 1
ATOM 1344 C CA . GLU A 1 170 ? -18.063 -21.517 1.960 1.00 32.41 170 GLU A CA 1
ATOM 1345 C C . GLU A 1 170 ? -18.575 -21.827 0.541 1.00 32.41 170 GLU A C 1
ATOM 1347 O O . GLU A 1 170 ? -19.786 -21.953 0.361 1.00 32.41 170 GLU A O 1
ATOM 1352 N N . ALA A 1 171 ? -17.660 -21.849 -0.440 1.00 31.36 171 ALA A N 1
ATOM 1353 C CA . ALA A 1 171 ? -17.702 -22.491 -1.772 1.00 31.36 171 ALA A CA 1
ATOM 1354 C C . ALA A 1 171 ? -16.769 -21.757 -2.752 1.00 31.36 171 ALA A C 1
ATOM 1356 O O . ALA A 1 171 ? -17.025 -20.570 -3.061 1.00 31.36 171 ALA A O 1
#

InterPro domains:
  IPR001360 Glycoside hydrolase family 1 [PF00232] (51-134)
  IPR001360 Glycoside hydrolase family 1 [PTHR10353] (52-134)
  IPR017853 Glycoside hydrolase superfamily [SSF51445] (41-134)
  IPR033132 Glycosyl hydrolases family 1, N-terminal conserved site [PS00653] (57-71)

Radius of gyration: 29.5 Å; Cα contacts (8 Å, |Δi|>4): 110; chains: 1; bounding box: 74×66×80 Å

Organism: Brassica cretica (NCBI:txid69181)

Sequence (171 aa):
MFSTMECQKAQFFVIILVILFAVSSSKNVCNPACKAKEPFNCDNPLTFNRTSFPKNFTFGAATSAYQIEGASHRALNGWDYFTHRYPEKVPDHSSGDLACDSYDLYKEDVKLLKRMKAQAYRLSIAWSRILPKAVALRQACAAVLERSYIRNQNTAELFIGHSDNIDDAEA

Mean predicted aligned error: 15.66 Å

Nearest PDB structures (foldseek):
  7z1i-assembly2_C  TM=9.017E-01  e=2.459E-09  Arabidopsis thaliana
  3vij-assembly1_A  TM=7.910E-01  e=6.898E-08  Neotermes koshunensis
  2jfe-assembly1_X  TM=8.363E-01  e=1.693E-06  Homo sapiens
  5foo-assembly6_F  TM=8.083E-01  e=2.281E-05  Streptococcus pyogenes M1 GAS
  5naq-assembly1_F  TM=7.929E-01  e=1.380E-04  Lactiplantibacillus plantarum

pLDDT: mean 74.5, std 21.44, range [31.08, 97.44]